Protein AF-A0A6L4NG00-F1 (afdb_monomer)

pLDDT: mean 72.76, std 15.99, range [30.84, 92.75]

Organism: NCBI:txid371601

Solvent-accessible surface area (backbone atoms only 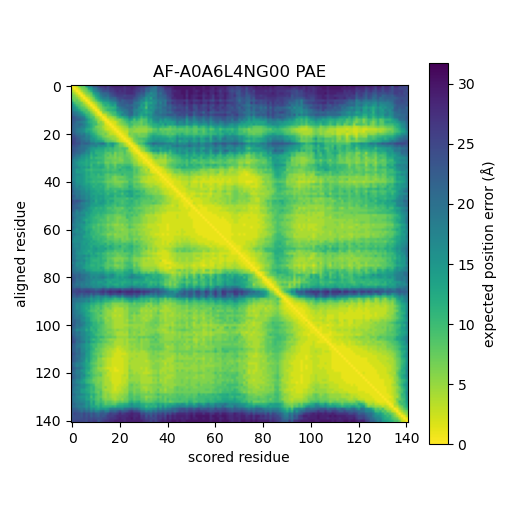— not comparable to full-atom values): 9206 Å² total; per-residue (Å²): 144,86,86,86,63,77,62,64,49,70,60,57,78,74,59,62,74,70,50,64,77,62,86,70,71,88,63,77,81,90,79,56,84,58,45,96,46,66,32,74,45,64,44,67,92,66,88,52,80,93,46,44,71,61,50,51,55,47,49,54,50,54,4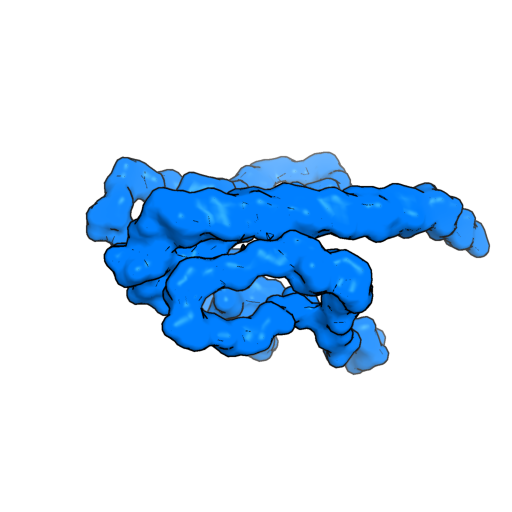3,70,75,69,53,59,92,83,52,47,82,75,43,74,38,59,84,76,43,82,82,85,89,76,75,73,92,70,88,81,88,85,87,79,59,71,52,44,58,91,93,32,53,91,80,39,64,42,76,69,31,47,50,36,25,51,53,39,37,53,53,52,49,54,56,50,51,51,53,50,54,53,56,70,69,60,77,80,126

Nearest PDB structures (foldseek):
  4ir7-assembly1_A-2  TM=5.973E-01  e=2.006E+00  Mycobacterium tuberculosis H37Rv
  4isb-assembly1_B  TM=5.846E-01  e=3.334E+00  Mycobacterium tuberculosis H37Rv

Foldseek 3Di:
DPPDDPPQPPPPVVLLVPADDQPPPPDPRDGRDDDPQADEFEDPPDPDPVCCLVSLVVSLVVCVVPPDPSHHHQHYDYDDDDDDPDDPPDDDDDFDQDLDDRSCCVPRDDPRSVVSSVVSSVSVVVVVVVVVVVVVVPPDD

Secondary structure (DSSP, 8-state):
------------HHHHTTPPPPSSSSPPPP-----TTEEEEE--S---GGGHHHHHHHHHHHHHHHSPTT-EEEEEESSS-------SS----------S-TT-HHHH--HHHHHHHHHHHHHHHHHHHHHHHHHHH----

Structure (mmCIF, N/CA/C/O backbone):
data_AF-A0A6L4NG00-F1
#
_entry.id   AF-A0A6L4NG00-F1
#
loop_
_atom_site.group_PDB
_atom_site.id
_atom_site.type_symbol
_atom_site.label_atom_id
_atom_site.label_alt_id
_atom_site.label_comp_id
_atom_site.label_asym_id
_atom_site.label_entity_id
_atom_site.label_seq_id
_atom_site.pdbx_PDB_ins_code
_atom_site.Cartn_x
_atom_site.Cartn_y
_atom_site.Cartn_z
_atom_site.occupancy
_atom_site.B_iso_or_equiv
_atom_site.auth_seq_id
_atom_site.auth_comp_id
_atom_site.auth_asym_id
_atom_site.auth_atom_id
_atom_site.pdbx_PDB_model_num
ATOM 1 N N . LEU A 1 1 ? -14.067 25.179 14.658 1.00 35.06 1 LEU A N 1
ATOM 2 C CA . LEU A 1 1 ? -13.572 23.847 15.089 1.00 35.06 1 LEU A CA 1
ATOM 3 C C . LEU A 1 1 ? -12.535 23.289 14.101 1.00 35.06 1 LEU A C 1
ATOM 5 O O . LEU A 1 1 ? -12.397 22.083 13.971 1.00 35.06 1 LEU A O 1
ATOM 9 N N . ALA A 1 2 ? -11.798 24.165 13.413 1.00 32.31 2 ALA A N 1
ATOM 10 C CA . ALA A 1 2 ? -10.836 23.818 12.375 1.00 32.31 2 ALA A CA 1
ATOM 11 C C . ALA A 1 2 ? -9.510 24.480 12.745 1.00 32.31 2 ALA A C 1
ATOM 13 O O . ALA A 1 2 ? -9.242 25.577 12.283 1.00 32.31 2 ALA A O 1
ATOM 14 N N . GLU A 1 3 ? -8.768 23.888 13.681 1.00 30.84 3 GLU A N 1
ATOM 15 C CA . GLU A 1 3 ? -7.445 24.384 14.089 1.00 30.84 3 GLU A CA 1
ATOM 16 C C . GLU A 1 3 ? -6.797 23.402 15.079 1.00 30.84 3 GLU A C 1
ATOM 18 O O . GLU A 1 3 ? -6.654 23.738 16.243 1.00 30.84 3 GLU A O 1
ATOM 23 N N . THR A 1 4 ? -6.492 22.150 14.691 1.00 35.59 4 THR A N 1
ATOM 24 C CA . THR A 1 4 ? -5.510 21.275 15.404 1.00 35.59 4 THR A CA 1
ATOM 25 C C . THR A 1 4 ? -5.349 19.877 14.780 1.00 35.59 4 THR A C 1
ATOM 27 O O . THR A 1 4 ? -5.482 18.877 15.462 1.00 35.59 4 THR A O 1
ATOM 30 N N . VAL A 1 5 ? -5.012 19.742 13.493 1.00 37.53 5 VAL A N 1
ATOM 31 C CA . VAL A 1 5 ? -4.374 18.486 13.018 1.00 37.53 5 VAL A CA 1
ATOM 32 C C . VAL A 1 5 ? -3.380 18.797 11.898 1.00 37.53 5 VAL A C 1
ATOM 34 O O . VAL A 1 5 ? -3.479 18.303 10.786 1.00 37.53 5 VAL A O 1
ATOM 37 N N . ASN A 1 6 ? -2.442 19.700 12.174 1.00 31.66 6 ASN A N 1
ATOM 38 C CA . ASN A 1 6 ? -1.248 19.881 11.340 1.00 31.66 6 ASN A CA 1
ATOM 39 C C . ASN A 1 6 ? 0.021 19.649 12.172 1.00 31.66 6 ASN A C 1
ATOM 41 O O . ASN A 1 6 ? 1.090 20.194 11.899 1.00 31.66 6 ASN A O 1
ATOM 45 N N . ALA A 1 7 ? -0.105 18.849 13.234 1.00 37.00 7 ALA A N 1
ATOM 46 C CA . ALA A 1 7 ? 1.053 18.247 13.854 1.00 37.00 7 ALA A CA 1
ATOM 47 C C . ALA A 1 7 ? 1.527 17.178 12.873 1.00 37.00 7 ALA A C 1
ATOM 49 O O . ALA A 1 7 ? 0.919 16.114 12.780 1.00 37.00 7 ALA A O 1
ATOM 50 N N . ARG A 1 8 ? 2.597 17.470 12.123 1.00 36.44 8 ARG A N 1
ATOM 51 C CA . ARG A 1 8 ? 3.454 16.410 11.589 1.00 36.44 8 ARG A CA 1
ATOM 52 C C . ARG A 1 8 ? 3.693 15.471 12.764 1.00 36.44 8 ARG A C 1
ATOM 54 O O . ARG A 1 8 ? 4.347 15.878 13.726 1.00 36.44 8 ARG A O 1
ATOM 61 N N . LEU A 1 9 ? 3.085 14.285 12.746 1.00 39.25 9 LEU A N 1
ATOM 62 C CA . LEU A 1 9 ? 3.412 13.247 13.706 1.00 39.25 9 LEU A CA 1
ATOM 63 C C . LEU A 1 9 ? 4.882 12.949 13.451 1.00 39.25 9 LEU A C 1
ATOM 65 O O . LEU A 1 9 ? 5.232 12.216 12.534 1.00 39.25 9 LEU A O 1
ATOM 69 N N . HIS A 1 10 ? 5.761 13.587 14.217 1.00 40.28 10 HIS A N 1
ATOM 70 C CA . HIS A 1 10 ? 7.126 13.132 14.325 1.00 40.28 10 HIS A CA 1
ATOM 71 C C . HIS A 1 10 ? 6.994 11.704 14.823 1.00 40.28 10 HIS A C 1
ATOM 73 O O . HIS A 1 10 ? 6.539 11.497 15.949 1.00 40.28 10 HIS A O 1
ATOM 79 N N . CYS A 1 11 ? 7.287 10.734 13.949 1.00 46.72 11 CYS A N 1
ATOM 80 C CA . CYS A 1 11 ? 7.333 9.337 14.337 1.00 46.72 11 CYS A CA 1
ATOM 81 C C . CYS A 1 11 ? 8.126 9.311 15.650 1.00 46.72 11 CYS A C 1
ATOM 83 O O . CYS A 1 11 ? 9.213 9.900 15.699 1.00 46.72 11 CYS A O 1
ATOM 85 N N . TYR A 1 12 ? 7.554 8.749 16.721 1.00 45.62 12 TYR A N 1
ATOM 86 C CA . TYR A 1 12 ? 8.214 8.702 18.027 1.00 45.62 12 TYR A CA 1
ATOM 87 C C . TYR A 1 12 ? 9.682 8.311 17.792 1.00 45.62 12 TYR A C 1
ATOM 89 O O . TYR A 1 12 ? 9.918 7.349 17.053 1.00 45.62 12 TYR A O 1
ATOM 97 N N . PRO A 1 13 ? 10.680 9.040 18.325 1.00 49.75 13 PRO A N 1
ATOM 98 C CA . PRO A 1 13 ? 12.073 8.895 17.890 1.00 49.75 13 PRO A CA 1
ATOM 99 C C . PRO A 1 13 ? 12.627 7.466 18.044 1.00 49.75 13 PRO A C 1
ATOM 101 O O . PRO A 1 13 ? 13.620 7.121 17.414 1.00 49.75 13 PRO A O 1
ATOM 104 N N . GLY A 1 14 ? 11.968 6.605 18.829 1.00 54.50 14 GLY A N 1
ATOM 105 C CA . GLY A 1 14 ? 12.284 5.180 18.920 1.00 54.50 14 GLY A CA 1
ATOM 106 C C .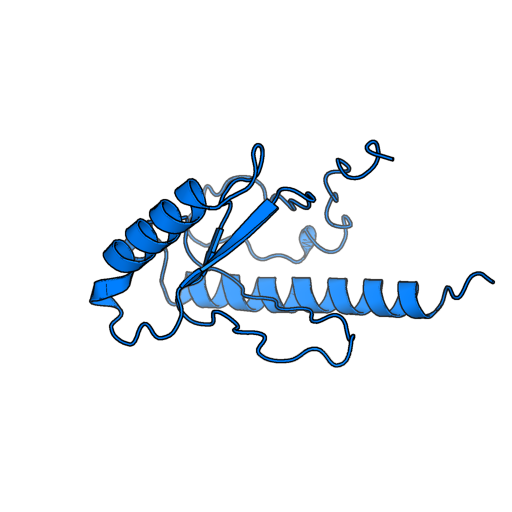 GLY A 1 14 ? 11.825 4.320 17.732 1.00 54.50 14 GLY A C 1
ATOM 107 O O . GLY A 1 14 ? 12.483 3.328 17.442 1.00 54.50 14 GLY A O 1
ATOM 108 N N . GLY A 1 15 ? 10.733 4.669 17.044 1.00 57.84 15 GLY A N 1
ATOM 109 C CA . GLY A 1 15 ? 10.170 3.885 15.936 1.00 57.84 15 GLY A CA 1
ATOM 110 C C . GLY A 1 15 ? 10.906 4.109 14.615 1.00 57.84 15 GLY A C 1
ATOM 111 O O . GLY A 1 15 ? 11.283 3.149 13.949 1.00 57.84 15 GLY A O 1
ATOM 112 N N . ALA A 1 16 ? 11.207 5.368 14.276 1.00 61.75 16 ALA A N 1
ATOM 113 C CA . ALA A 1 16 ? 11.918 5.717 13.039 1.00 61.75 16 ALA A CA 1
ATOM 114 C C . ALA A 1 16 ? 13.327 5.100 12.960 1.00 61.75 16 ALA A C 1
ATOM 116 O O . ALA A 1 16 ? 13.762 4.702 11.885 1.00 61.75 16 ALA A O 1
ATOM 117 N N . CYS A 1 17 ? 14.014 4.952 14.098 1.00 63.53 17 CYS A N 1
ATOM 118 C CA . CYS A 1 17 ? 15.329 4.306 14.177 1.00 63.53 17 CYS A CA 1
ATOM 119 C C . CYS A 1 17 ? 15.296 2.786 13.932 1.00 63.53 17 CYS A C 1
ATOM 121 O O . CYS A 1 17 ? 16.352 2.193 13.722 1.00 63.53 17 CYS A O 1
ATOM 123 N N . LYS A 1 18 ? 14.119 2.146 13.996 1.00 72.75 18 LYS A N 1
ATOM 124 C CA . LYS A 1 18 ? 13.949 0.706 13.731 1.00 72.75 18 LYS A CA 1
ATOM 125 C C . LYS A 1 18 ? 13.650 0.416 12.260 1.00 72.75 18 LYS A C 1
ATOM 127 O O . LYS A 1 18 ? 13.749 -0.738 11.851 1.00 72.75 18 LYS A O 1
ATOM 132 N N . LEU A 1 19 ? 13.253 1.432 11.491 1.00 78.81 19 LEU A N 1
ATOM 133 C CA . LEU A 1 19 ? 12.883 1.264 10.092 1.00 78.81 19 LEU A CA 1
ATOM 134 C C . LEU A 1 19 ? 14.121 0.952 9.257 1.00 78.81 19 LEU A C 1
ATOM 136 O O . LEU A 1 19 ? 15.183 1.556 9.416 1.00 78.81 19 LEU A O 1
ATOM 140 N N . VAL A 1 20 ? 13.964 -0.005 8.351 1.00 81.88 20 VAL A N 1
ATOM 141 C CA . VAL A 1 20 ? 15.010 -0.390 7.411 1.00 81.88 20 VAL A CA 1
ATOM 142 C C . VAL A 1 20 ? 14.923 0.554 6.209 1.00 81.88 20 VAL A C 1
ATOM 144 O O . VAL A 1 20 ? 13.835 0.709 5.648 1.00 81.88 20 VAL A O 1
ATOM 147 N N . PRO A 1 21 ? 16.023 1.216 5.807 1.00 76.12 21 PRO A N 1
ATOM 148 C CA . PRO A 1 21 ? 16.006 2.060 4.623 1.00 76.12 21 PRO A CA 1
ATOM 149 C C . PRO A 1 21 ? 15.805 1.200 3.365 1.00 76.12 21 PRO A C 1
ATOM 151 O O . PRO A 1 21 ? 16.341 0.089 3.294 1.00 76.12 21 PRO A O 1
ATOM 154 N N . PRO A 1 22 ? 15.071 1.695 2.356 1.00 73.88 22 PRO A N 1
ATOM 155 C CA . PRO A 1 22 ? 14.947 0.988 1.092 1.00 73.88 22 PRO A CA 1
ATOM 156 C C . PRO A 1 22 ? 16.324 0.869 0.406 1.00 73.88 22 PRO A C 1
ATOM 158 O O . PRO A 1 22 ? 17.139 1.792 0.491 1.00 73.88 22 PRO A O 1
ATOM 161 N N . PRO A 1 23 ? 16.602 -0.244 -0.298 1.00 68.12 23 PRO A N 1
ATOM 162 C CA . PRO A 1 23 ? 17.872 -0.485 -0.992 1.00 68.12 23 PRO A CA 1
ATOM 163 C C . PRO A 1 23 ? 18.167 0.517 -2.123 1.00 68.12 23 PRO A C 1
ATOM 165 O O . PRO A 1 23 ? 19.326 0.664 -2.511 1.00 68.12 23 PRO A O 1
ATOM 168 N N . ASN A 1 24 ? 17.158 1.239 -2.624 1.00 66.81 24 ASN A N 1
ATOM 169 C CA . ASN A 1 24 ? 17.336 2.331 -3.585 1.00 66.81 24 ASN A CA 1
ATOM 170 C C . ASN A 1 24 ? 17.807 3.607 -2.854 1.00 66.81 24 ASN A C 1
ATOM 172 O O . ASN A 1 24 ? 17.027 4.522 -2.598 1.00 66.81 24 ASN A O 1
ATOM 176 N N . PHE A 1 25 ? 19.088 3.647 -2.473 1.00 59.28 25 PHE A N 1
ATOM 177 C CA . PHE A 1 25 ? 19.731 4.815 -1.858 1.00 59.28 25 PHE A CA 1
ATOM 178 C C . PHE A 1 25 ? 20.296 5.767 -2.935 1.00 59.28 25 PHE A C 1
ATOM 180 O O . PHE A 1 25 ? 21.006 5.298 -3.827 1.00 59.28 25 PHE A O 1
ATOM 187 N N . PRO A 1 26 ? 20.072 7.096 -2.854 1.00 61.75 26 PRO A N 1
ATOM 188 C CA . PRO A 1 26 ? 19.464 7.826 -1.744 1.00 61.75 26 PRO A CA 1
ATOM 189 C C . PRO A 1 26 ? 17.932 7.844 -1.807 1.00 61.75 26 PRO A C 1
ATOM 191 O O . PRO A 1 26 ? 17.346 8.288 -2.791 1.00 61.75 26 PRO A O 1
ATOM 194 N N . ALA A 1 27 ? 17.292 7.455 -0.706 1.00 60.97 27 ALA A N 1
ATOM 195 C CA . ALA A 1 27 ? 15.891 7.770 -0.463 1.00 60.97 27 ALA A CA 1
ATOM 196 C C . ALA A 1 27 ? 15.804 9.073 0.353 1.00 60.97 27 ALA A C 1
ATOM 198 O O . ALA A 1 27 ? 16.668 9.310 1.208 1.00 60.97 27 ALA A O 1
ATOM 199 N N . PRO A 1 28 ? 14.794 9.931 0.117 1.00 62.75 28 PRO A N 1
ATOM 200 C CA . PRO A 1 28 ? 14.486 11.038 1.018 1.00 62.75 28 PRO A CA 1
ATOM 201 C C . PRO A 1 28 ? 14.357 10.554 2.469 1.00 62.75 28 PRO A C 1
ATOM 203 O O . PRO A 1 28 ? 14.072 9.381 2.717 1.00 62.75 28 PRO A O 1
ATOM 206 N N . GLN A 1 29 ? 14.559 11.454 3.439 1.00 63.97 29 GLN A N 1
ATOM 207 C CA . GLN A 1 29 ? 14.298 11.118 4.843 1.00 63.97 29 GLN A CA 1
ATOM 208 C C . GLN A 1 29 ? 12.883 10.563 4.995 1.00 63.97 29 GLN A C 1
ATOM 210 O O . GLN A 1 29 ? 11.956 11.052 4.353 1.00 63.97 29 GLN A O 1
ATOM 215 N N . LEU A 1 30 ? 12.729 9.562 5.861 1.00 64.75 30 LEU A N 1
ATOM 216 C CA . LEU A 1 30 ? 11.423 8.996 6.151 1.00 64.75 30 LEU A CA 1
ATOM 217 C C . LEU A 1 30 ? 10.493 10.082 6.702 1.00 64.75 30 LEU A C 1
ATOM 219 O O . LEU A 1 30 ? 10.819 10.741 7.693 1.00 64.75 30 LEU A O 1
ATOM 223 N N . VAL A 1 31 ? 9.341 10.256 6.058 1.00 64.75 31 VAL A N 1
ATOM 224 C CA . VAL A 1 31 ? 8.320 11.221 6.464 1.00 64.75 31 VAL A CA 1
ATOM 225 C C . VAL A 1 31 ? 7.094 10.459 6.948 1.00 64.75 31 VAL A C 1
ATOM 227 O O . VAL A 1 31 ? 6.549 9.628 6.228 1.00 64.75 31 VAL A O 1
ATOM 230 N N . CYS A 1 32 ? 6.661 10.750 8.172 1.00 66.31 32 CYS A N 1
ATOM 231 C CA . CYS A 1 32 ? 5.337 10.378 8.657 1.00 66.31 32 CYS A CA 1
ATOM 232 C C . CYS A 1 32 ? 4.382 11.542 8.359 1.00 66.31 32 CYS A C 1
ATOM 234 O O . CYS A 1 32 ? 4.542 12.635 8.911 1.00 66.31 32 CYS A O 1
ATOM 236 N N . GLU A 1 33 ? 3.399 11.317 7.491 1.00 66.69 33 GLU A N 1
ATOM 237 C CA . GLU A 1 33 ? 2.358 12.297 7.181 1.00 66.69 33 GLU A CA 1
ATOM 238 C C . GLU A 1 33 ? 1.016 11.822 7.732 1.00 66.69 33 GLU A C 1
ATOM 240 O O . GLU A 1 33 ? 0.603 10.685 7.528 1.00 66.69 33 GLU A O 1
ATOM 245 N N . GLY A 1 34 ? 0.340 12.708 8.457 1.00 67.75 34 GLY A N 1
ATOM 246 C CA . GLY A 1 34 ? -1.019 12.505 8.930 1.00 67.75 34 GLY A CA 1
ATOM 247 C C . GLY A 1 34 ? -1.755 13.827 8.819 1.00 67.75 34 GLY A C 1
ATOM 248 O O . GLY A 1 34 ? -1.395 14.791 9.492 1.00 67.75 34 GLY A O 1
ATOM 249 N N . ALA A 1 35 ? -2.752 13.889 7.943 1.00 68.00 35 ALA A N 1
ATOM 250 C CA . ALA A 1 35 ? -3.595 15.061 7.764 1.00 68.00 35 ALA A CA 1
ATOM 251 C C . ALA A 1 35 ? -5.026 14.610 7.476 1.00 68.00 35 ALA A C 1
ATOM 253 O O . ALA A 1 35 ? -5.237 13.579 6.841 1.00 68.00 35 ALA A O 1
ATOM 254 N N . SER A 1 36 ? -6.016 15.401 7.890 1.00 70.56 36 SER A N 1
ATOM 255 C CA . SER A 1 36 ? -7.425 15.132 7.565 1.00 70.56 36 SER A CA 1
ATOM 256 C C . SER A 1 36 ? -7.725 15.205 6.063 1.00 70.56 36 SER A C 1
ATOM 258 O O . SER A 1 36 ? -8.759 14.714 5.626 1.00 70.56 36 SER A O 1
ATOM 260 N N . THR A 1 37 ? -6.829 15.814 5.284 1.00 75.25 37 THR A N 1
ATOM 261 C CA . THR A 1 37 ? -6.889 15.910 3.821 1.00 75.25 37 THR A CA 1
ATOM 262 C C . THR A 1 37 ? -6.009 14.880 3.108 1.00 75.25 37 THR A C 1
ATOM 264 O O . THR A 1 37 ? -6.051 14.802 1.880 1.00 75.25 37 THR A O 1
ATOM 267 N N . PHE A 1 38 ? -5.218 14.091 3.850 1.00 77.62 38 PHE A N 1
ATOM 268 C CA . PHE A 1 38 ? -4.398 13.029 3.273 1.00 77.62 38 PHE A CA 1
ATOM 269 C C . PHE A 1 38 ? -5.312 11.892 2.828 1.00 77.62 38 PHE A C 1
ATOM 271 O O . PHE A 1 38 ? -5.976 11.270 3.659 1.00 77.62 38 PHE A O 1
ATOM 278 N N . THR A 1 39 ? -5.343 11.612 1.526 1.00 82.62 39 THR A N 1
ATOM 279 C CA . THR A 1 39 ? -6.215 10.565 0.985 1.00 82.62 39 THR A CA 1
ATOM 280 C C . THR A 1 39 ? -5.409 9.481 0.291 1.00 82.62 39 THR A C 1
ATOM 282 O O . THR A 1 39 ? -4.613 9.761 -0.605 1.00 82.62 39 THR A O 1
ATOM 285 N N . ALA A 1 40 ? -5.656 8.236 0.697 1.00 81.94 40 ALA A N 1
ATOM 286 C CA . ALA A 1 40 ? -5.218 7.047 -0.016 1.00 81.94 40 ALA A CA 1
ATOM 287 C C . ALA A 1 40 ? -6.344 6.588 -0.950 1.00 81.94 40 ALA A C 1
ATOM 289 O O . ALA A 1 40 ? -7.469 6.352 -0.500 1.00 81.94 40 ALA A O 1
ATOM 290 N N . VAL A 1 41 ? -6.053 6.484 -2.243 1.00 86.69 41 VAL A N 1
ATOM 291 C CA . VAL A 1 41 ? -6.992 5.9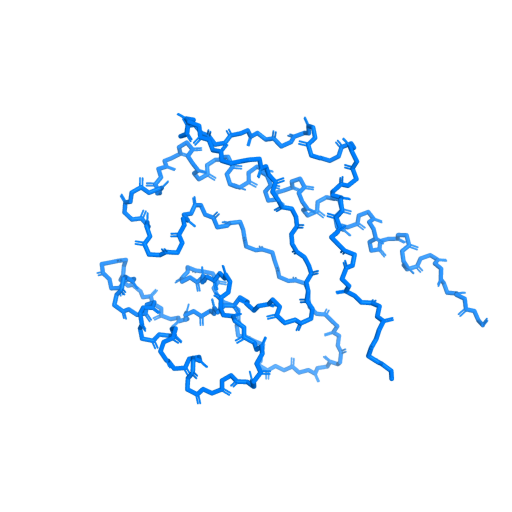83 -3.252 1.00 86.69 41 VAL A CA 1
ATOM 292 C C . VAL A 1 41 ? -6.817 4.471 -3.370 1.00 86.69 41 VAL A C 1
ATOM 294 O O . VAL A 1 41 ? -5.697 3.980 -3.388 1.00 86.69 41 VAL A O 1
ATOM 297 N N . GLY A 1 42 ? -7.915 3.723 -3.428 1.00 84.81 42 GLY A N 1
ATOM 298 C CA . GLY A 1 42 ? -7.881 2.279 -3.650 1.00 84.81 42 GLY A CA 1
ATOM 299 C C . GLY A 1 42 ? -8.503 1.928 -4.993 1.00 84.81 42 GLY A C 1
ATOM 300 O O . GLY A 1 42 ? -9.671 2.256 -5.217 1.00 84.81 42 GLY A O 1
ATOM 301 N N . SER A 1 43 ? -7.765 1.244 -5.861 1.00 84.00 43 SER A N 1
ATOM 302 C CA . SER A 1 43 ? -8.329 0.542 -7.015 1.00 84.00 43 SER A CA 1
ATOM 303 C C . SER A 1 43 ? -8.531 -0.927 -6.629 1.00 84.00 43 SER A C 1
ATOM 305 O O . SER A 1 43 ? -7.673 -1.575 -6.037 1.00 84.00 43 SER A O 1
ATOM 307 N N . VAL A 1 44 ? -9.734 -1.450 -6.874 1.00 78.94 44 VAL A N 1
ATOM 308 C CA . VAL A 1 44 ? -10.147 -2.786 -6.413 1.00 78.94 44 VAL A CA 1
ATOM 309 C C . VAL A 1 44 ? -10.533 -3.667 -7.592 1.00 78.94 44 VAL A C 1
ATOM 311 O O . VAL A 1 44 ? -10.931 -3.173 -8.644 1.00 78.94 44 VAL A O 1
ATOM 314 N N . ASN A 1 45 ? -10.466 -4.986 -7.396 1.00 75.44 45 ASN A N 1
ATOM 315 C CA . ASN A 1 45 ? -10.784 -5.998 -8.412 1.00 75.44 45 ASN A CA 1
ATOM 316 C C . ASN A 1 45 ? -9.899 -5.938 -9.670 1.00 75.44 45 ASN A C 1
ATOM 318 O O . ASN A 1 45 ? -10.323 -6.363 -10.748 1.00 75.44 45 ASN A O 1
ATOM 322 N N . VAL A 1 46 ? -8.663 -5.455 -9.540 1.00 80.50 46 VAL A N 1
ATOM 323 C CA . VAL A 1 46 ? -7.669 -5.540 -10.609 1.00 80.50 46 VAL A CA 1
ATOM 324 C C . VAL A 1 46 ? -7.014 -6.915 -10.556 1.00 80.50 46 VAL A C 1
ATOM 326 O O . VAL A 1 46 ? -6.416 -7.288 -9.555 1.00 80.50 46 VAL A O 1
ATOM 329 N N . THR A 1 47 ? -7.178 -7.705 -11.615 1.00 80.50 47 THR A N 1
ATOM 330 C CA . THR A 1 47 ? -6.684 -9.098 -11.669 1.00 80.50 47 THR A CA 1
ATOM 331 C C . THR A 1 47 ? -5.488 -9.278 -12.597 1.00 80.50 47 THR A C 1
ATOM 333 O O . THR A 1 47 ? -4.871 -10.341 -12.606 1.00 80.50 47 THR A O 1
ATOM 336 N N . ASP A 1 48 ? -5.151 -8.241 -13.361 1.00 83.31 48 ASP A N 1
ATOM 337 C CA . ASP A 1 48 ? -4.025 -8.211 -14.281 1.00 83.31 48 ASP A CA 1
ATOM 338 C C . ASP A 1 48 ? -3.046 -7.108 -13.872 1.00 83.31 48 ASP A C 1
ATOM 340 O O . ASP A 1 48 ? -3.365 -5.921 -13.950 1.00 83.31 48 ASP A O 1
ATOM 344 N N . TYR A 1 49 ? -1.839 -7.512 -13.474 1.00 76.88 49 TYR A N 1
ATOM 345 C CA . TYR A 1 49 ? -0.749 -6.605 -13.109 1.00 76.88 49 TYR A CA 1
ATOM 346 C C . TYR A 1 49 ? -0.349 -5.673 -14.259 1.00 76.88 49 TYR A C 1
ATOM 348 O O . TYR A 1 49 ? 0.021 -4.527 -14.018 1.00 76.88 49 TYR A O 1
ATOM 356 N N . GLY A 1 50 ? -0.472 -6.119 -15.517 1.00 81.25 50 GLY A N 1
ATOM 357 C CA . GLY A 1 50 ? -0.180 -5.283 -16.687 1.00 81.25 50 GLY A CA 1
ATOM 358 C C . GLY A 1 50 ? -1.143 -4.104 -16.857 1.00 81.25 50 GLY A C 1
ATOM 359 O O . GLY A 1 50 ? -0.866 -3.190 -17.631 1.00 81.25 50 GLY A O 1
ATOM 360 N N . SER A 1 51 ? -2.259 -4.106 -16.126 1.00 83.56 51 SER A N 1
ATOM 361 C CA . SER A 1 51 ? -3.286 -3.069 -16.188 1.00 83.56 51 SER A CA 1
ATOM 362 C C . SER A 1 51 ? -3.158 -2.009 -15.085 1.00 83.56 51 SER A C 1
ATOM 364 O O . SER A 1 51 ? -3.916 -1.037 -15.111 1.00 83.56 51 SER A O 1
ATOM 366 N N . TYR A 1 52 ? -2.217 -2.161 -14.143 1.00 83.12 52 TYR A N 1
ATOM 367 C CA . TYR A 1 52 ? -2.083 -1.284 -12.970 1.00 83.12 52 TYR A CA 1
ATOM 368 C C . TYR A 1 52 ? -1.900 0.183 -13.370 1.00 83.12 52 TYR A C 1
ATOM 370 O O . TYR A 1 52 ? -2.733 1.004 -13.008 1.00 83.12 52 TYR A O 1
ATOM 378 N N . ASP A 1 53 ? -0.933 0.496 -14.239 1.00 80.94 53 ASP A N 1
ATOM 379 C CA . ASP 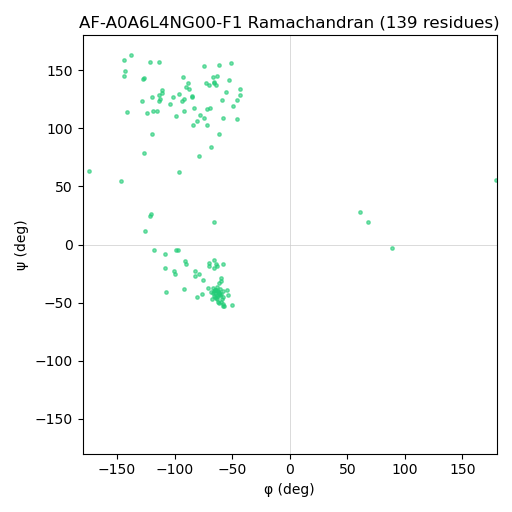A 1 53 ? -0.667 1.875 -14.686 1.00 80.94 53 ASP A CA 1
ATOM 380 C C . ASP A 1 53 ? -1.916 2.573 -15.260 1.00 80.94 53 ASP A C 1
ATOM 382 O O . ASP A 1 53 ? -2.157 3.761 -15.037 1.00 80.94 53 ASP A O 1
ATOM 386 N N . THR A 1 54 ? -2.738 1.832 -16.011 1.00 86.38 54 THR A N 1
ATOM 387 C CA . THR A 1 54 ? -3.944 2.387 -16.644 1.00 86.38 54 THR A CA 1
ATOM 388 C C . THR A 1 54 ? -5.069 2.577 -15.632 1.00 86.38 54 THR A C 1
ATOM 390 O O . THR A 1 54 ? -5.755 3.602 -15.651 1.00 86.38 54 THR A O 1
ATOM 393 N N . ILE A 1 55 ? -5.267 1.595 -14.752 1.00 87.75 55 ILE A N 1
ATOM 394 C CA . ILE A 1 55 ? -6.333 1.625 -13.750 1.00 87.75 55 ILE A CA 1
ATOM 395 C C . ILE A 1 55 ? -6.027 2.660 -12.671 1.00 87.75 55 ILE A C 1
ATOM 397 O O . ILE A 1 55 ? -6.932 3.386 -12.264 1.00 87.75 55 ILE A O 1
ATOM 401 N N . ASP A 1 56 ? -4.767 2.806 -12.279 1.00 87.12 56 ASP A N 1
ATOM 402 C CA . ASP A 1 56 ? -4.329 3.806 -11.311 1.00 87.12 56 ASP A CA 1
ATOM 403 C C . ASP A 1 56 ? -4.544 5.214 -11.853 1.00 87.12 56 ASP A C 1
ATOM 405 O O . ASP A 1 56 ? -5.163 6.053 -11.194 1.00 87.12 56 ASP A O 1
ATOM 409 N N . ALA A 1 57 ? -4.152 5.457 -13.107 1.00 87.62 57 ALA A N 1
ATOM 410 C CA . ALA A 1 57 ? -4.424 6.723 -13.776 1.00 87.62 57 ALA A CA 1
ATOM 411 C C . ALA A 1 57 ? -5.932 7.032 -13.845 1.00 87.62 57 ALA A C 1
ATOM 413 O O . ALA A 1 57 ? -6.345 8.181 -13.647 1.00 87.62 57 ALA A O 1
ATOM 414 N N . GLN A 1 58 ? -6.767 6.021 -14.101 1.00 89.75 58 GLN A N 1
ATOM 415 C CA . GLN A 1 58 ? -8.218 6.183 -14.106 1.00 89.75 58 GLN A CA 1
ATOM 416 C C . GLN A 1 58 ? -8.766 6.482 -12.703 1.00 89.75 58 GLN A C 1
ATOM 418 O O . GLN A 1 58 ? -9.534 7.432 -12.552 1.00 89.75 58 GLN A O 1
ATOM 423 N N . ALA A 1 59 ? -8.348 5.735 -11.682 1.00 89.75 59 ALA A N 1
ATOM 424 C CA . ALA A 1 59 ? -8.791 5.916 -10.303 1.00 89.75 59 ALA A CA 1
ATOM 425 C C . ALA A 1 59 ? -8.415 7.304 -9.763 1.00 89.75 59 ALA A C 1
ATOM 427 O O . ALA A 1 59 ? -9.246 7.977 -9.154 1.00 89.75 59 ALA A O 1
ATOM 428 N N . LEU A 1 60 ? -7.204 7.787 -10.055 1.00 90.81 60 LEU A N 1
ATOM 429 C CA . LEU A 1 60 ? -6.774 9.142 -9.697 1.00 90.81 60 LEU A CA 1
ATOM 430 C C . LEU A 1 60 ? -7.601 10.217 -10.411 1.00 90.81 60 LEU A C 1
ATOM 432 O O . LEU A 1 60 ? -7.947 11.234 -9.808 1.00 90.81 60 LEU A O 1
ATOM 436 N N . LYS A 1 61 ? -7.945 10.000 -11.687 1.00 91.56 61 LYS A N 1
ATOM 437 C CA . LYS A 1 61 ? -8.803 10.915 -12.449 1.00 91.56 61 LYS A CA 1
ATOM 438 C C . LYS A 1 61 ? -10.222 10.963 -11.881 1.00 91.56 61 LYS A C 1
ATOM 440 O O . LYS A 1 61 ? -10.789 12.048 -11.759 1.00 91.56 61 LYS A O 1
ATOM 445 N N . GLU A 1 62 ? -10.795 9.810 -11.551 1.00 92.12 62 GLU A N 1
ATOM 446 C CA . GLU A 1 62 ? -12.120 9.718 -10.933 1.00 92.12 62 GLU A CA 1
ATOM 447 C C . GLU A 1 62 ? -12.125 10.353 -9.539 1.00 92.12 62 GLU A C 1
ATOM 449 O O . GLU A 1 62 ? -13.025 11.136 -9.229 1.00 92.12 62 GLU A O 1
ATOM 454 N N . PHE A 1 63 ? -11.076 10.116 -8.745 1.00 91.62 63 PHE A N 1
ATOM 455 C CA . PHE A 1 63 ? -10.879 10.790 -7.467 1.00 91.62 63 PHE A CA 1
ATOM 456 C C . PHE A 1 63 ? -10.831 12.310 -7.639 1.00 91.62 63 PHE A C 1
ATOM 458 O O . PHE A 1 63 ? -11.596 13.013 -6.991 1.00 91.62 63 PHE A O 1
ATOM 465 N N . ALA A 1 64 ? -10.005 12.830 -8.550 1.00 91.06 64 ALA A N 1
ATOM 466 C CA . ALA A 1 64 ? -9.884 14.270 -8.780 1.00 91.06 64 ALA A CA 1
ATOM 467 C C . ALA A 1 64 ? -11.209 14.933 -9.205 1.00 91.06 64 ALA A C 1
ATOM 469 O O . ALA A 1 64 ? -11.421 16.111 -8.927 1.00 91.06 64 ALA A O 1
ATOM 470 N N . ALA A 1 65 ? -12.106 14.190 -9.863 1.00 92.75 65 ALA A N 1
ATOM 471 C CA . ALA A 1 65 ? -13.426 14.682 -10.252 1.00 92.75 65 ALA A CA 1
ATOM 472 C C . ALA A 1 65 ? -14.451 14.684 -9.101 1.00 92.75 65 ALA A C 1
ATOM 474 O O . ALA A 1 65 ? -15.415 15.446 -9.153 1.00 92.75 65 ALA A O 1
ATOM 475 N N . ALA A 1 66 ? -14.268 13.829 -8.091 1.00 91.75 66 ALA A N 1
ATOM 476 C CA . ALA A 1 66 ? -15.219 13.634 -6.994 1.00 91.75 66 ALA A CA 1
ATOM 477 C C . ALA A 1 66 ? -14.747 14.206 -5.645 1.00 91.75 66 ALA A C 1
ATOM 479 O O . ALA A 1 66 ? -15.568 14.417 -4.749 1.00 91.75 66 ALA A O 1
ATOM 480 N N . ALA A 1 67 ? -13.442 14.424 -5.476 1.00 89.00 67 ALA A N 1
ATOM 481 C CA . ALA A 1 67 ? -12.844 14.836 -4.216 1.00 89.00 67 ALA A CA 1
ATOM 482 C C . ALA A 1 67 ? -13.310 16.244 -3.799 1.00 89.00 67 ALA A C 1
ATOM 484 O O . ALA A 1 67 ? -13.393 17.143 -4.642 1.00 89.00 67 ALA A O 1
ATOM 485 N N . PRO A 1 68 ? -13.584 16.477 -2.501 1.00 88.19 68 PRO A N 1
ATOM 486 C CA . PRO A 1 68 ? -13.851 17.820 -2.002 1.00 88.19 68 PRO A CA 1
ATOM 487 C C . PRO A 1 68 ? -12.648 18.751 -2.209 1.00 88.19 68 PRO A C 1
ATOM 489 O O . PRO A 1 68 ? -11.496 18.314 -2.233 1.00 88.19 68 PRO A O 1
ATOM 492 N N . GLU A 1 69 ? -12.906 20.056 -2.297 1.00 86.06 69 GLU A N 1
ATOM 493 C CA . GLU A 1 69 ? -11.847 21.061 -2.424 1.00 86.06 69 GLU A CA 1
ATOM 494 C C . GLU A 1 69 ? -10.829 20.947 -1.271 1.00 86.06 69 GLU A C 1
ATOM 496 O O . GLU A 1 69 ? -11.200 20.852 -0.099 1.00 86.06 69 GLU A O 1
ATOM 501 N N . GLY A 1 70 ? -9.536 20.928 -1.612 1.00 84.19 70 GLY A N 1
ATOM 502 C CA . GLY A 1 70 ? -8.433 20.789 -0.654 1.00 84.19 70 GLY A CA 1
ATOM 503 C C . GLY A 1 70 ? -8.005 19.350 -0.337 1.00 84.19 70 GLY A C 1
ATOM 504 O O . GLY A 1 70 ? -7.025 19.173 0.385 1.00 84.19 70 GLY A O 1
ATOM 505 N N . TYR A 1 71 ? -8.683 18.333 -0.880 1.00 85.56 71 TYR A N 1
ATOM 506 C CA . TYR A 1 71 ? -8.249 16.937 -0.779 1.00 85.56 71 TYR A CA 1
ATOM 507 C C . TYR A 1 71 ? -7.310 16.571 -1.929 1.00 85.56 71 TYR A C 1
ATOM 509 O O . TYR A 1 71 ? -7.531 16.940 -3.083 1.00 85.56 71 TYR A O 1
ATOM 517 N N . THR A 1 72 ? -6.265 15.812 -1.610 1.00 84.44 72 THR A N 1
ATOM 518 C CA . THR A 1 72 ? -5.270 15.333 -2.575 1.00 84.44 72 THR A CA 1
ATOM 519 C C . THR A 1 72 ? -5.132 13.822 -2.481 1.00 84.44 72 THR A C 1
ATOM 521 O O . THR A 1 72 ? -5.198 13.263 -1.389 1.00 84.44 72 THR A O 1
ATOM 524 N N . ALA A 1 73 ? -4.927 13.158 -3.620 1.00 87.44 73 ALA A N 1
ATOM 525 C CA . ALA A 1 73 ? -4.500 11.765 -3.631 1.00 87.44 73 ALA A CA 1
ATOM 526 C C . ALA A 1 73 ? -3.001 11.730 -3.321 1.00 87.44 73 ALA A C 1
ATOM 528 O O . ALA A 1 73 ? -2.189 12.211 -4.112 1.00 87.44 73 ALA A O 1
ATOM 529 N N . ASN A 1 74 ? -2.648 11.211 -2.149 1.00 84.00 74 ASN A N 1
ATOM 530 C CA . ASN A 1 74 ? -1.268 11.145 -1.672 1.00 84.00 74 ASN A CA 1
ATOM 531 C C . ASN A 1 74 ? -0.653 9.758 -1.874 1.00 84.00 74 ASN A C 1
ATOM 533 O O . ASN A 1 74 ? 0.563 9.635 -2.004 1.00 84.00 74 ASN A O 1
ATOM 537 N N . SER A 1 75 ? -1.489 8.725 -1.923 1.00 82.62 75 SER A N 1
ATOM 538 C CA . SER A 1 75 ? -1.090 7.361 -2.247 1.00 82.62 75 SER A CA 1
ATOM 539 C C . SER A 1 75 ? -2.178 6.663 -3.054 1.00 82.62 75 SER A C 1
ATOM 541 O O . SER A 1 75 ? -3.347 7.063 -3.018 1.00 82.62 75 SER A O 1
ATOM 543 N N . ILE A 1 76 ? -1.784 5.618 -3.776 1.00 85.56 76 ILE A N 1
ATOM 544 C CA . ILE A 1 76 ? -2.704 4.682 -4.410 1.00 85.56 76 ILE A CA 1
ATOM 545 C C . ILE A 1 76 ? -2.328 3.260 -4.013 1.00 85.56 76 ILE A C 1
ATOM 547 O O . ILE A 1 76 ? -1.149 2.951 -3.860 1.00 85.56 76 ILE A O 1
ATOM 551 N N . GLU A 1 77 ? -3.329 2.419 -3.803 1.00 83.25 77 GLU A N 1
ATOM 552 C CA . GLU A 1 77 ? -3.155 0.997 -3.549 1.00 83.25 77 GLU A CA 1
ATOM 553 C C . GLU A 1 77 ? -4.051 0.209 -4.515 1.00 83.25 77 GLU A C 1
ATOM 555 O O . GLU A 1 77 ? -5.268 0.411 -4.544 1.00 83.25 77 GLU A O 1
ATOM 560 N N . THR A 1 78 ? -3.426 -0.689 -5.277 1.00 75.94 78 THR A N 1
ATOM 561 C CA . THR A 1 78 ? -4.042 -1.438 -6.390 1.00 75.94 78 THR A CA 1
ATOM 562 C C . THR A 1 78 ? -4.063 -2.955 -6.170 1.00 75.94 78 THR A C 1
ATOM 564 O O . THR A 1 78 ? -4.629 -3.702 -6.966 1.00 75.94 78 THR A O 1
ATOM 567 N N . THR A 1 79 ? -3.449 -3.439 -5.086 1.00 69.75 79 THR A N 1
ATOM 568 C CA . THR A 1 79 ? -3.251 -4.872 -4.806 1.00 69.75 79 THR A CA 1
ATOM 569 C C . THR A 1 79 ? -4.157 -5.395 -3.683 1.00 69.75 79 THR A C 1
ATOM 571 O O . THR A 1 79 ? -4.702 -6.493 -3.784 1.00 69.75 79 THR A O 1
ATOM 574 N N . HIS A 1 80 ? -4.349 -4.623 -2.617 1.00 67.00 80 HIS A N 1
ATOM 575 C CA . HIS A 1 80 ? -5.021 -5.008 -1.373 1.00 67.00 80 HIS A CA 1
ATOM 576 C C . HIS A 1 80 ? -6.171 -4.071 -0.975 1.00 67.00 80 HIS A C 1
ATOM 578 O O . HIS A 1 80 ? -6.647 -4.154 0.161 1.00 67.00 80 HIS A O 1
ATOM 584 N N . GLY A 1 81 ? -6.604 -3.170 -1.864 1.00 61.59 81 GLY A N 1
ATOM 585 C CA . GLY A 1 81 ? -7.666 -2.199 -1.599 1.00 61.59 81 GLY A CA 1
ATOM 586 C C . GLY A 1 81 ? -8.875 -2.791 -0.853 1.00 61.59 81 GLY A C 1
ATOM 587 O O . GLY A 1 81 ? -9.379 -3.867 -1.178 1.00 61.59 81 GLY A O 1
ATOM 588 N N . VAL A 1 82 ? -9.350 -2.079 0.174 1.00 66.62 82 VAL A N 1
ATOM 589 C CA . VAL A 1 82 ? -10.433 -2.549 1.051 1.00 66.62 82 VAL A CA 1
ATOM 590 C C . VAL A 1 82 ? -11.756 -1.897 0.683 1.00 66.62 82 VAL A C 1
ATOM 592 O O . VAL A 1 82 ? -11.888 -0.675 0.698 1.00 66.62 82 VAL A O 1
ATOM 595 N N . VAL A 1 83 ? -12.782 -2.719 0.456 1.00 62.50 83 VAL A N 1
ATOM 596 C CA . VAL A 1 83 ? -14.171 -2.259 0.340 1.00 62.50 83 VAL A CA 1
ATOM 597 C C . VAL A 1 83 ? -14.889 -2.485 1.671 1.00 62.50 83 VAL A C 1
ATOM 599 O O . VAL A 1 83 ? -15.176 -3.621 2.051 1.00 62.50 83 VAL A O 1
ATOM 602 N N . LYS A 1 84 ? -15.223 -1.405 2.389 1.00 65.38 84 LYS A N 1
ATOM 603 C CA . LYS A 1 84 ? -16.084 -1.477 3.583 1.00 65.38 84 LYS A CA 1
ATOM 604 C C . LYS A 1 84 ? -17.557 -1.457 3.155 1.00 65.38 84 LYS A C 1
ATOM 606 O O . LYS A 1 84 ? -18.089 -0.404 2.829 1.00 65.38 84 LYS A O 1
ATOM 611 N N . ILE A 1 85 ? -18.217 -2.617 3.167 1.00 62.62 85 ILE A N 1
ATOM 612 C CA . ILE A 1 85 ? -19.613 -2.779 2.696 1.00 62.62 85 ILE A CA 1
ATOM 613 C C . ILE A 1 85 ? -20.653 -2.583 3.822 1.00 62.62 85 ILE A C 1
ATOM 615 O O . ILE A 1 85 ? -21.835 -2.393 3.551 1.00 62.62 85 ILE A O 1
ATOM 619 N N . SER A 1 86 ? -20.247 -2.591 5.095 1.00 59.34 86 SER A N 1
ATOM 620 C CA . SER A 1 86 ? -21.165 -2.472 6.235 1.00 59.34 86 SER A CA 1
ATOM 621 C C . SER A 1 86 ? -20.556 -1.666 7.380 1.00 59.34 86 SER A C 1
ATOM 623 O O . SER A 1 86 ? -19.355 -1.753 7.647 1.00 59.34 86 SER A O 1
ATOM 625 N N . THR A 1 87 ? -21.402 -0.906 8.074 1.00 53.09 87 THR A N 1
ATOM 626 C CA . THR A 1 87 ? -21.111 -0.345 9.391 1.00 53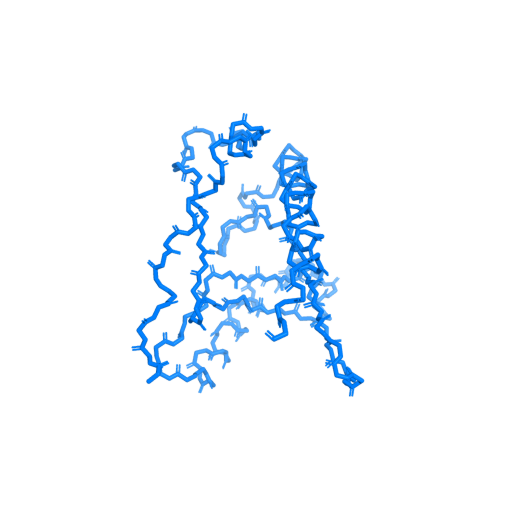.09 87 THR A CA 1
ATOM 627 C C . THR A 1 87 ? -22.140 -0.871 10.396 1.00 53.09 87 THR A C 1
ATOM 629 O O . THR A 1 87 ? -23.191 -0.264 10.595 1.00 53.09 87 THR A O 1
ATOM 632 N N . SER A 1 88 ? -21.822 -1.938 11.123 1.00 59.75 88 SER A N 1
ATOM 633 C CA . SER A 1 88 ? -21.855 -1.731 12.572 1.00 59.75 88 SER A CA 1
ATOM 634 C C . SER A 1 88 ? -20.757 -0.691 12.856 1.00 59.75 88 SER A C 1
ATOM 636 O O . SER A 1 88 ? -19.758 -0.635 12.139 1.00 59.75 88 SER A O 1
ATOM 638 N N . GLY A 1 89 ? -21.013 0.288 13.719 1.00 65.81 89 GLY A N 1
ATOM 639 C CA . GLY A 1 89 ? -20.279 1.563 13.773 1.00 65.81 89 GLY A CA 1
ATOM 640 C C . GLY A 1 89 ? -18.801 1.496 14.186 1.00 65.81 89 GLY A C 1
ATOM 641 O O . GLY A 1 89 ? -18.266 2.509 14.628 1.00 65.81 89 GLY A O 1
ATOM 642 N N . GLU A 1 90 ? -18.137 0.345 14.094 1.00 73.75 90 GLU A N 1
ATOM 643 C CA . GLU A 1 90 ? -16.764 0.180 14.540 1.00 73.75 90 GLU A CA 1
ATOM 644 C C . GLU A 1 90 ? -15.758 0.867 13.594 1.00 73.75 90 GLU A C 1
ATOM 646 O O . GLU A 1 90 ? -15.883 0.807 12.353 1.00 73.75 90 GLU A O 1
ATOM 651 N N . PRO A 1 91 ? -14.730 1.520 14.170 1.00 71.00 91 PRO A N 1
ATOM 652 C CA . PRO A 1 91 ? -13.599 2.016 13.407 1.00 71.00 91 PRO A CA 1
ATOM 653 C C . PRO A 1 91 ? -12.811 0.835 12.830 1.00 71.00 91 PRO A C 1
ATOM 655 O O . PRO A 1 91 ? -12.594 -0.174 13.497 1.00 71.00 91 PRO A O 1
ATOM 658 N N . ILE A 1 92 ? -12.376 0.972 11.578 1.00 73.50 92 ILE A N 1
ATOM 659 C CA . ILE A 1 92 ? -11.487 0.010 10.921 1.00 73.50 92 ILE A CA 1
ATOM 660 C C . ILE A 1 92 ? -10.138 0.688 10.737 1.00 73.50 92 ILE A C 1
ATOM 662 O O . ILE A 1 92 ? -10.081 1.818 10.254 1.00 73.50 92 ILE A O 1
ATOM 666 N N . LEU A 1 93 ? -9.071 -0.025 11.088 1.00 75.38 93 LEU A N 1
ATOM 667 C CA . LEU A 1 93 ? -7.710 0.326 10.712 1.00 75.38 93 LEU A CA 1
ATOM 668 C C . LEU A 1 93 ? -7.270 -0.606 9.583 1.00 75.38 93 LEU A C 1
ATOM 670 O O . LEU A 1 93 ? -7.253 -1.824 9.756 1.00 75.38 93 LEU A O 1
ATOM 674 N N . PHE A 1 94 ? -6.917 -0.030 8.438 1.00 78.44 94 PHE A N 1
ATOM 675 C CA . PHE A 1 94 ? -6.273 -0.739 7.339 1.00 78.44 94 PHE A CA 1
ATOM 676 C C . PHE A 1 94 ? -4.858 -0.197 7.172 1.00 78.44 94 PHE A C 1
ATOM 678 O O . PHE A 1 94 ? -4.664 1.015 7.097 1.00 78.44 94 PHE A O 1
ATOM 685 N N . LEU A 1 95 ? -3.880 -1.099 7.133 1.00 80.50 95 LEU A N 1
ATOM 686 C CA . LEU A 1 95 ? -2.478 -0.771 6.922 1.00 80.50 95 LEU A CA 1
ATOM 687 C C . LEU A 1 95 ? -1.980 -1.573 5.722 1.00 80.50 95 LEU A C 1
ATOM 689 O O . LEU A 1 95 ? -1.905 -2.798 5.794 1.00 80.50 95 LEU A O 1
ATOM 693 N N . SER A 1 96 ? -1.648 -0.870 4.641 1.00 84.44 96 SER A N 1
ATOM 694 C CA . SER A 1 96 ? -0.989 -1.449 3.471 1.00 84.44 96 SER A CA 1
ATOM 695 C C . SER A 1 96 ? 0.399 -0.832 3.317 1.00 84.44 96 SER A C 1
ATOM 697 O O . SER A 1 96 ? 0.498 0.380 3.105 1.00 84.44 96 SER A O 1
ATOM 699 N N . PRO A 1 97 ? 1.476 -1.617 3.461 1.00 85.50 97 PRO A N 1
ATOM 700 C CA . PRO A 1 97 ? 2.821 -1.172 3.128 1.00 85.50 97 PRO A CA 1
ATOM 701 C C . PRO A 1 97 ? 2.981 -1.142 1.605 1.00 85.50 97 PRO A C 1
ATOM 703 O O . PRO A 1 97 ? 3.021 -2.186 0.956 1.00 85.50 97 PRO A O 1
ATOM 706 N N . ILE A 1 98 ? 3.049 0.060 1.035 1.00 83.62 98 ILE A N 1
ATOM 707 C CA . ILE A 1 98 ? 3.187 0.275 -0.410 1.00 83.62 98 ILE A CA 1
ATOM 708 C C . ILE A 1 98 ? 4.677 0.377 -0.743 1.00 83.62 98 ILE A C 1
ATOM 710 O O . ILE A 1 98 ? 5.406 1.155 -0.126 1.00 83.62 98 ILE A O 1
ATOM 714 N N . THR A 1 99 ? 5.13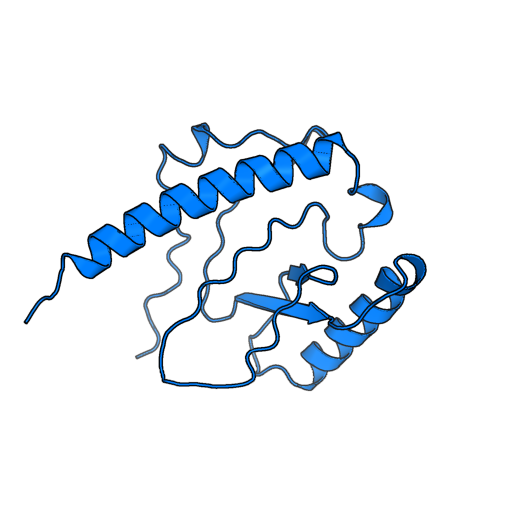0 -0.453 -1.680 1.00 84.69 99 THR A N 1
ATOM 715 C CA . THR A 1 99 ? 6.550 -0.596 -2.032 1.00 84.69 99 THR A CA 1
ATOM 716 C C . THR A 1 99 ? 7.032 0.487 -3.001 1.00 84.69 99 THR A C 1
ATOM 718 O O . THR A 1 99 ? 8.216 0.822 -3.015 1.00 84.69 99 THR A O 1
ATOM 721 N N . ASP A 1 100 ? 6.130 1.035 -3.805 1.00 79.94 100 ASP A N 1
ATOM 722 C CA . ASP A 1 100 ? 6.436 1.910 -4.926 1.00 79.94 100 ASP A CA 1
ATOM 723 C C . ASP A 1 100 ? 5.947 3.349 -4.739 1.00 79.94 100 ASP A C 1
ATOM 725 O O . ASP A 1 100 ? 5.031 3.651 -3.970 1.00 79.94 100 ASP A O 1
ATOM 729 N N . ARG A 1 101 ? 6.590 4.273 -5.457 1.00 80.44 101 ARG A N 1
ATOM 730 C CA . ARG A 1 101 ? 6.073 5.635 -5.616 1.00 80.44 101 ARG A CA 1
ATOM 731 C C . ARG A 1 101 ? 4.890 5.613 -6.584 1.00 80.44 101 ARG A C 1
ATOM 733 O O . ARG A 1 101 ? 4.849 4.805 -7.504 1.00 80.44 101 ARG A O 1
ATOM 740 N N . LEU A 1 102 ? 3.987 6.584 -6.441 1.00 76.62 102 LEU A N 1
ATOM 741 C CA . LEU A 1 102 ? 2.839 6.759 -7.335 1.00 76.62 102 LEU A CA 1
ATOM 742 C C . LEU A 1 102 ? 3.262 6.732 -8.819 1.00 76.62 102 LEU A C 1
ATOM 744 O O . LEU A 1 102 ? 4.013 7.608 -9.246 1.00 76.62 102 LEU A O 1
ATOM 748 N N . ASN A 1 103 ? 2.733 5.777 -9.594 1.00 74.31 103 ASN A N 1
ATOM 749 C CA . ASN A 1 103 ? 3.055 5.514 -11.011 1.00 74.31 103 ASN A CA 1
ATOM 750 C C . ASN A 1 103 ? 4.473 4.967 -11.298 1.00 74.31 103 ASN A C 1
ATOM 752 O O . ASN A 1 103 ? 4.939 5.065 -12.432 1.00 74.31 103 ASN A O 1
ATOM 756 N N . HIS A 1 104 ? 5.171 4.399 -10.310 1.00 78.69 104 HIS A N 1
ATOM 757 C CA . HIS A 1 104 ? 6.517 3.823 -10.471 1.00 78.69 104 HIS A CA 1
ATOM 758 C C . HIS A 1 104 ? 6.581 2.329 -10.098 1.00 78.69 104 HIS A C 1
ATOM 760 O O . HIS A 1 104 ? 7.655 1.815 -9.782 1.00 78.69 104 HIS A O 1
ATOM 766 N N . PHE A 1 105 ? 5.458 1.606 -10.177 1.00 79.12 105 PHE A N 1
ATOM 767 C CA . PHE A 1 105 ? 5.360 0.186 -9.811 1.00 79.12 105 PHE A CA 1
ATOM 768 C C . PHE A 1 105 ? 6.455 -0.676 -10.462 1.00 79.12 105 PHE A C 1
ATOM 770 O O . PHE A 1 105 ? 7.211 -1.366 -9.780 1.00 79.12 105 PHE A O 1
ATOM 777 N N . ASN A 1 106 ? 6.607 -0.576 -11.785 1.00 80.62 106 ASN A N 1
ATOM 778 C CA . ASN A 1 106 ? 7.588 -1.363 -12.542 1.00 80.62 106 ASN A CA 1
ATOM 779 C C . ASN A 1 106 ? 9.054 -1.023 -12.206 1.00 80.62 106 ASN A C 1
ATOM 781 O O . ASN A 1 106 ? 9.949 -1.813 -12.503 1.00 80.62 106 ASN A O 1
ATOM 785 N N . GLU A 1 107 ? 9.313 0.153 -11.630 1.00 81.94 107 GLU A N 1
ATOM 786 C CA . GLU A 1 107 ? 10.659 0.608 -11.263 1.00 81.94 107 GLU A CA 1
ATOM 787 C C . GLU A 1 107 ? 11.020 0.227 -9.823 1.00 81.94 107 GLU A C 1
ATOM 789 O O . GLU A 1 107 ? 12.168 -0.122 -9.538 1.00 81.94 107 GLU A O 1
ATOM 794 N N . ASP A 1 108 ? 10.047 0.305 -8.916 1.00 81.12 108 ASP A N 1
ATOM 795 C CA . ASP A 1 108 ? 10.289 0.230 -7.478 1.00 81.12 108 ASP A CA 1
ATOM 796 C C . ASP A 1 108 ? 9.975 -1.160 -6.888 1.00 81.12 108 ASP A C 1
ATOM 798 O O . ASP A 1 108 ? 10.553 -1.533 -5.861 1.00 81.12 108 ASP A O 1
ATOM 802 N N . VAL A 1 109 ? 9.125 -1.972 -7.531 1.00 84.81 109 VAL A N 1
ATOM 803 C CA . VAL A 1 109 ? 8.738 -3.294 -7.010 1.00 84.81 109 VAL A CA 1
ATOM 804 C C . VAL A 1 109 ? 9.800 -4.351 -7.320 1.00 84.81 109 VAL A C 1
ATOM 806 O O . VAL A 1 109 ? 9.934 -4.856 -8.432 1.00 84.81 109 VAL A O 1
ATOM 809 N N . THR A 1 110 ? 10.543 -4.736 -6.283 1.00 86.75 110 THR A N 1
ATOM 810 C CA . THR A 1 110 ? 11.532 -5.826 -6.298 1.00 86.75 110 THR A CA 1
ATOM 811 C C . THR A 1 110 ? 11.420 -6.655 -5.020 1.00 86.75 110 THR A C 1
ATOM 813 O O . THR A 1 110 ? 10.877 -6.173 -4.026 1.00 86.75 110 THR A O 1
ATOM 816 N N . ASP A 1 111 ? 11.981 -7.869 -4.989 1.00 87.75 111 ASP A N 1
ATOM 817 C CA . ASP A 1 111 ? 11.964 -8.724 -3.787 1.00 87.75 111 ASP A CA 1
ATOM 818 C C . ASP A 1 111 ? 12.524 -8.011 -2.547 1.00 87.75 111 ASP A C 1
ATOM 820 O O . ASP A 1 111 ? 11.934 -8.056 -1.466 1.00 87.75 111 ASP A O 1
ATOM 824 N N . THR A 1 112 ? 13.640 -7.295 -2.702 1.00 87.12 112 THR A N 1
ATOM 825 C CA . THR A 1 112 ? 14.262 -6.554 -1.597 1.00 87.12 112 THR A CA 1
ATOM 826 C C . THR A 1 112 ? 13.379 -5.398 -1.130 1.00 87.12 112 THR A C 1
ATOM 828 O O . THR A 1 112 ? 13.243 -5.178 0.072 1.00 87.12 112 THR A O 1
ATOM 831 N N . GLN A 1 113 ? 12.763 -4.668 -2.062 1.00 86.19 113 GLN A N 1
ATOM 832 C CA . GLN A 1 113 ? 11.874 -3.554 -1.730 1.00 86.19 113 GLN A CA 1
ATOM 833 C C . GLN A 1 113 ? 10.588 -4.045 -1.052 1.00 86.19 113 GLN A C 1
ATOM 835 O O . GLN A 1 113 ? 10.188 -3.493 -0.030 1.00 86.19 113 GLN A O 1
ATOM 840 N N . ASN A 1 114 ? 10.014 -5.153 -1.529 1.00 87.25 114 ASN A N 1
ATOM 841 C CA . ASN A 1 114 ? 8.864 -5.805 -0.903 1.00 87.25 114 ASN A CA 1
ATOM 842 C C . ASN A 1 114 ? 9.179 -6.273 0.523 1.00 87.25 114 ASN A C 1
ATOM 844 O O . ASN A 1 114 ? 8.365 -6.074 1.424 1.00 87.25 114 ASN A O 1
ATOM 848 N N . TYR A 1 115 ? 10.368 -6.841 0.757 1.00 88.75 115 TYR A N 1
ATOM 849 C CA . TYR A 1 115 ? 10.801 -7.208 2.106 1.00 88.75 115 TYR A CA 1
ATOM 850 C C . TYR A 1 115 ? 10.886 -5.987 3.030 1.00 88.75 115 TYR A C 1
ATOM 852 O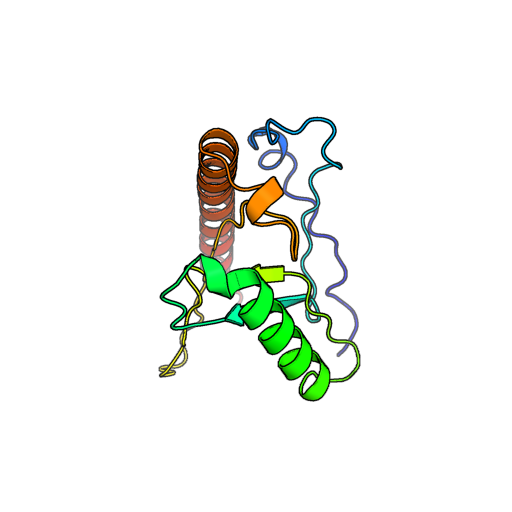 O . TYR A 1 115 ? 10.328 -6.010 4.128 1.00 88.75 115 TYR A O 1
ATOM 860 N N . VAL A 1 116 ? 11.565 -4.918 2.594 1.00 87.38 116 VAL A N 1
ATOM 861 C CA . VAL A 1 116 ? 11.721 -3.698 3.404 1.00 87.38 116 VAL A CA 1
ATOM 862 C C . VAL A 1 116 ? 10.362 -3.059 3.696 1.00 87.38 116 VAL A C 1
ATOM 864 O O . VAL A 1 116 ? 10.094 -2.710 4.847 1.00 87.38 116 VAL A O 1
ATOM 867 N N . SER A 1 117 ? 9.495 -2.963 2.686 1.00 87.25 117 SER A N 1
ATOM 868 C CA . SER A 1 117 ? 8.131 -2.448 2.815 1.00 87.25 117 SER A CA 1
ATOM 869 C C . SER A 1 117 ? 7.327 -3.251 3.845 1.00 87.25 117 SER A C 1
ATOM 871 O O . SER A 1 117 ? 6.850 -2.689 4.833 1.00 87.25 117 SER A O 1
ATOM 873 N N . ALA A 1 118 ? 7.271 -4.580 3.707 1.00 88.25 118 ALA A N 1
ATOM 874 C CA . ALA A 1 118 ? 6.544 -5.449 4.632 1.00 88.25 118 ALA A CA 1
ATOM 875 C C . ALA A 1 118 ? 7.094 -5.386 6.069 1.00 88.25 118 ALA A C 1
ATOM 877 O O . ALA A 1 118 ? 6.322 -5.308 7.028 1.00 88.25 118 ALA A O 1
ATOM 878 N N . PHE A 1 119 ? 8.422 -5.377 6.231 1.00 89.06 119 PHE A N 1
ATOM 879 C CA . PHE A 1 119 ? 9.069 -5.272 7.540 1.00 89.06 119 PHE A CA 1
ATOM 880 C C . PHE A 1 119 ? 8.723 -3.949 8.236 1.00 89.06 119 PHE A C 1
ATOM 882 O O . PHE A 1 119 ? 8.281 -3.942 9.389 1.00 89.06 119 PHE A O 1
ATOM 889 N N . ASN A 1 120 ? 8.864 -2.830 7.520 1.00 86.12 120 ASN A N 1
ATOM 890 C CA . ASN A 1 120 ? 8.522 -1.504 8.029 1.00 86.12 120 ASN A CA 1
ATOM 891 C C . ASN A 1 120 ? 7.023 -1.379 8.333 1.00 86.12 120 ASN A C 1
ATOM 893 O O . ASN A 1 120 ? 6.652 -0.779 9.341 1.00 86.12 120 ASN A O 1
ATOM 897 N N . GLY A 1 121 ? 6.169 -2.006 7.521 1.00 86.75 121 GLY A N 1
ATOM 898 C CA . GLY A 1 121 ? 4.737 -2.135 7.774 1.00 86.75 121 GLY A CA 1
ATOM 899 C C . GLY A 1 121 ? 4.416 -2.826 9.098 1.00 86.75 121 GLY A C 1
ATOM 900 O O . GLY A 1 121 ? 3.599 -2.334 9.875 1.00 86.75 121 GLY A O 1
ATOM 901 N N . GLY A 1 122 ? 5.105 -3.932 9.395 1.00 85.50 122 GLY A N 1
ATOM 902 C CA . GLY A 1 122 ? 4.973 -4.638 10.671 1.00 85.50 122 GLY A CA 1
ATOM 903 C C . GLY A 1 122 ? 5.396 -3.787 11.872 1.00 85.50 122 GLY A C 1
ATOM 904 O O . GLY A 1 122 ? 4.708 -3.777 12.893 1.00 85.50 122 GLY A O 1
ATOM 905 N N . LEU A 1 123 ? 6.486 -3.022 11.741 1.00 84.75 123 LEU A N 1
ATOM 906 C CA . LEU A 1 123 ? 6.910 -2.072 12.773 1.00 84.75 123 LEU A CA 1
ATOM 907 C C . LEU A 1 123 ? 5.874 -0.963 12.987 1.00 84.75 123 LEU A C 1
ATOM 909 O O . LEU A 1 123 ? 5.508 -0.693 14.129 1.00 84.75 123 LEU A O 1
ATOM 913 N N . ALA A 1 124 ? 5.365 -0.365 11.907 1.00 82.25 124 ALA A N 1
ATOM 914 C CA . ALA A 1 124 ? 4.336 0.670 11.978 1.00 82.25 124 ALA A CA 1
ATOM 915 C C . ALA A 1 124 ? 3.055 0.155 12.653 1.00 82.25 124 ALA A C 1
ATOM 917 O O . ALA A 1 124 ? 2.507 0.834 13.521 1.00 82.25 124 ALA A O 1
ATOM 918 N N . LEU A 1 125 ? 2.614 -1.065 12.322 1.00 83.31 125 LEU A N 1
ATOM 919 C CA . LEU A 1 125 ? 1.478 -1.704 12.986 1.00 83.31 125 LEU A CA 1
ATOM 920 C C . LEU A 1 125 ? 1.731 -1.904 14.486 1.00 83.31 125 LEU A C 1
ATOM 922 O O . LEU A 1 125 ? 0.845 -1.625 15.288 1.00 83.31 125 LEU A O 1
ATOM 926 N N . GLY A 1 126 ? 2.925 -2.360 14.872 1.00 80.19 126 GLY A N 1
ATOM 927 C CA . GLY A 1 126 ? 3.288 -2.531 16.280 1.00 80.19 126 GLY A CA 1
ATOM 928 C C . GLY A 1 126 ? 3.191 -1.226 17.074 1.00 80.19 126 GLY A C 1
ATOM 929 O O . GLY A 1 126 ? 2.571 -1.199 18.135 1.00 80.19 126 GLY A O 1
ATOM 930 N N . GLU A 1 127 ? 3.736 -0.134 16.535 1.00 78.31 127 GLU A N 1
ATOM 931 C CA . GLU A 1 127 ? 3.659 1.191 17.167 1.00 78.31 127 GLU A CA 1
ATOM 932 C C . GLU A 1 127 ? 2.202 1.713 17.216 1.00 78.31 127 GLU A C 1
ATOM 934 O O . GLU A 1 127 ? 1.773 2.239 18.244 1.00 78.31 127 GLU A O 1
ATOM 939 N N . LEU A 1 128 ? 1.402 1.502 16.158 1.00 77.12 128 LEU A N 1
ATOM 940 C CA . LEU A 1 128 ? -0.025 1.865 16.132 1.00 77.12 128 LEU A CA 1
ATOM 941 C C . LEU A 1 128 ? -0.844 1.099 17.178 1.00 77.12 128 LEU A C 1
ATOM 943 O O . LEU A 1 128 ? -1.681 1.693 17.855 1.00 77.12 128 LEU A O 1
ATOM 947 N N . LEU A 1 129 ? -0.612 -0.207 17.330 1.00 79.19 129 LEU A N 1
ATOM 948 C CA . LEU A 1 129 ? -1.305 -1.024 18.328 1.00 79.19 129 LEU A CA 1
ATOM 949 C C . LEU A 1 129 ? -0.957 -0.592 19.757 1.00 79.19 129 LEU A C 1
ATOM 951 O O . LEU A 1 129 ? -1.855 -0.543 20.597 1.00 79.19 129 LEU A O 1
ATOM 955 N N . CYS A 1 130 ? 0.304 -0.236 20.026 1.00 74.19 130 CYS A N 1
ATOM 956 C CA . CYS A 1 130 ? 0.704 0.340 21.312 1.00 74.19 130 CYS 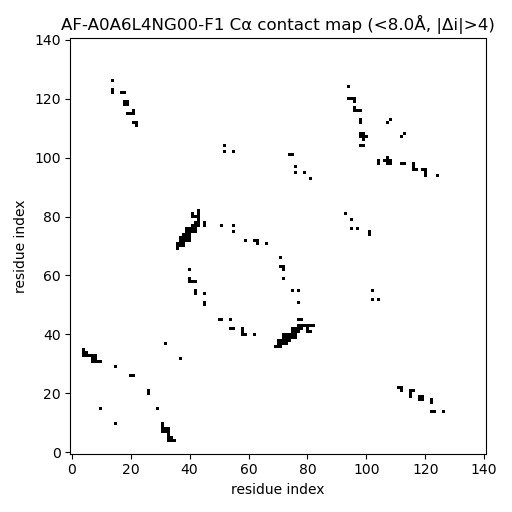A CA 1
ATOM 957 C C . CYS A 1 130 ? -0.050 1.649 21.594 1.00 74.19 130 CYS A C 1
ATOM 959 O O . CYS A 1 130 ? -0.675 1.774 22.646 1.00 74.19 130 CYS A O 1
ATOM 961 N N . ALA A 1 131 ? -0.078 2.576 20.631 1.00 73.94 131 ALA A N 1
ATOM 962 C CA . ALA A 1 131 ? -0.786 3.848 20.780 1.00 73.94 131 ALA A CA 1
ATOM 963 C C . ALA A 1 131 ? -2.305 3.664 20.981 1.00 73.94 131 ALA A C 1
ATOM 965 O O . ALA A 1 131 ? -2.920 4.342 21.803 1.00 73.94 131 ALA A O 1
ATOM 966 N N . LEU A 1 132 ? -2.924 2.717 20.267 1.00 71.88 132 LEU A N 1
ATOM 967 C CA . LEU A 1 132 ? -4.344 2.389 20.440 1.00 71.88 132 LEU A CA 1
ATOM 968 C C . LEU A 1 132 ? -4.639 1.771 21.814 1.00 71.88 132 LEU A C 1
ATOM 970 O O . LEU A 1 132 ? -5.684 2.062 22.398 1.00 71.88 132 LEU A O 1
ATOM 974 N N . ALA A 1 133 ? -3.739 0.933 22.336 1.00 71.44 133 ALA A N 1
ATOM 975 C CA . ALA A 1 133 ? -3.876 0.356 23.672 1.00 71.44 133 ALA A CA 1
ATOM 976 C C . ALA A 1 133 ? -3.800 1.432 24.769 1.00 71.44 133 ALA A C 1
ATOM 978 O O . ALA A 1 133 ? -4.575 1.381 25.725 1.00 71.44 133 ALA A O 1
ATOM 979 N N . GLU A 1 134 ? -2.924 2.427 24.607 1.00 67.81 134 GLU A N 1
ATOM 980 C CA . GLU A 1 134 ? -2.837 3.592 25.496 1.00 67.81 134 GLU A CA 1
ATOM 981 C C . GLU A 1 134 ? -4.110 4.450 25.427 1.00 67.81 134 GLU A C 1
ATOM 983 O O . GLU A 1 134 ? -4.696 4.766 26.464 1.00 67.81 134 GLU A O 1
ATOM 988 N N . TYR A 1 135 ? -4.617 4.726 24.220 1.00 63.31 135 TYR A N 1
ATOM 989 C CA . TYR A 1 135 ? -5.867 5.469 24.021 1.00 63.31 135 TYR A CA 1
ATOM 990 C C . TYR A 1 135 ? -7.083 4.769 24.654 1.00 63.31 135 TYR A C 1
ATOM 992 O O . TYR A 1 135 ? -7.945 5.411 25.251 1.00 63.31 135 TYR A O 1
ATOM 1000 N N . GLY A 1 136 ? -7.148 3.435 24.575 1.00 56.03 136 GLY A N 1
ATOM 1001 C CA . GLY A 1 136 ? -8.195 2.635 25.220 1.00 56.03 136 GLY A CA 1
ATOM 1002 C C . GLY A 1 136 ? -8.107 2.586 26.753 1.00 56.03 136 GLY A C 1
ATOM 1003 O O . GLY A 1 136 ? -9.101 2.254 27.405 1.00 56.03 136 GLY A O 1
ATOM 1004 N N . GLY A 1 137 ? -6.946 2.920 27.328 1.00 47.88 137 GLY A N 1
ATOM 1005 C CA . GLY A 1 137 ? -6.725 3.038 28.772 1.00 47.88 137 GLY A CA 1
ATOM 1006 C C . GLY A 1 137 ? -7.169 4.382 29.360 1.00 47.88 137 GLY A C 1
ATOM 1007 O O . GLY A 1 137 ? -7.502 4.451 30.543 1.00 47.88 137 GLY A O 1
ATOM 1008 N N . GLU A 1 138 ? -7.257 5.432 28.540 1.00 44.88 138 GLU A N 1
ATOM 1009 C CA . GLU A 1 138 ? -7.716 6.770 28.928 1.00 44.88 138 GLU A CA 1
ATOM 1010 C C . GLU A 1 138 ? -9.208 6.983 28.613 1.00 44.88 138 GLU A C 1
ATOM 1012 O O . GLU A 1 138 ? -9.597 7.878 27.863 1.00 44.88 138 GLU A O 1
ATOM 1017 N N . ARG A 1 139 ? -10.103 6.205 29.239 1.00 39.56 139 ARG A N 1
ATOM 1018 C CA . ARG A 1 139 ? -11.486 6.685 29.429 1.00 39.56 139 ARG A CA 1
ATOM 1019 C C . ARG A 1 139 ? -11.455 7.851 30.424 1.00 39.56 139 ARG A C 1
ATOM 1021 O O . ARG A 1 139 ? -11.670 7.654 31.619 1.00 39.56 139 ARG A O 1
ATOM 1028 N N . GLN A 1 140 ? -11.173 9.060 29.941 1.00 36.47 140 GLN A N 1
ATOM 1029 C CA . GLN A 1 140 ? -11.540 10.272 30.666 1.00 36.47 140 GLN A CA 1
ATOM 1030 C C . GLN A 1 140 ? -13.068 10.401 30.636 1.00 36.47 140 GLN A C 1
ATOM 1032 O O . GLN A 1 140 ? -13.685 10.450 29.572 1.00 36.47 140 GLN A O 1
ATOM 1037 N N . ILE A 1 141 ? -13.643 10.347 31.836 1.00 35.94 141 ILE A N 1
ATOM 1038 C CA . ILE A 1 141 ? -15.040 10.647 32.174 1.00 35.94 141 ILE A CA 1
ATOM 1039 C C . ILE A 1 141 ? -15.241 12.159 32.189 1.00 35.94 141 ILE A C 1
ATOM 1041 O O . ILE A 1 141 ? -14.311 12.848 32.666 1.00 35.94 141 ILE A O 1
#

Mean predicted aligned error: 10.2 Å

Radius of gyration: 16.97 Å; Cα contacts (8 Å, |Δi|>4): 123; chains: 1; bounding box: 42×34×49 Å

Sequence (141 aa):
LAETVNARLHCYPGGACKLVPPPNFPAPQLVCEGASTFTAVGSVNVTDYGSYDTIDAQALKEFAAAAPEGYTANSIETTHGVVKISTSGEPILFLSPITDRLNHFNEDVTDTQNYVSAFNGGLALGELLCALAEYGGERQI